Protein AF-A0A4Q0YJ96-F1 (afdb_monomer)

Secondary structure (DSSP, 8-state):
--EEEETTTEEEEGGGEEEEEE--PPP-TTT--HHHHHHHHH----SSSEEEEEEEETTTTEEEEEEEETTTTEEEEEE-GGGT--S----PPPPPP----PPP-

Mean predicted aligned error: 7.1 Å

Solvent-accessible surface area (backbone atoms only — not comparable to full-atom values): 6862 Å² total; per-residue (Å²): 134,62,73,37,61,36,81,89,77,43,75,39,60,43,86,54,43,45,85,64,49,72,71,70,84,79,72,57,87,90,79,54,54,73,65,61,49,46,44,66,76,74,55,77,88,84,70,86,44,76,41,50,26,34,37,32,34,68,87,78,74,46,70,34,36,35,34,30,32,65,82,82,68,44,74,77,48,54,39,58,52,62,80,78,51,82,69,83,89,76,87,78,84,75,78,80,77,79,76,76,76,74,84,82,126

Radius of gyration: 19.69 Å; Cα contacts (8 Å, |Δi|>4): 134; chains: 1; bounding box: 47×28×66 Å

InterPro domains:
  IPR006279 Sarcosine oxidase, delta subunit, heterotetrameric [PF04267] (4-80)
  IPR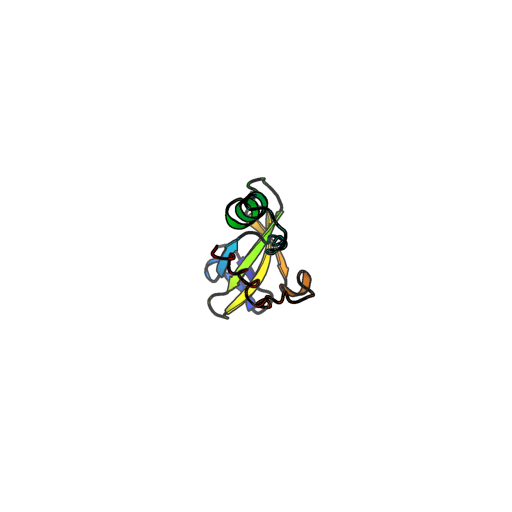038561 Sarcosine oxidase subunit delta superfamily [G3DSA:3.30.2270.10] (1-95)

pLDDT: mean 89.42, std 15.03, range [42.09, 98.75]

Sequence (105 aa):
MKVMPCPLNGPRNINEFVYGGEVKAMPDHRNCSDKEWAEYVFYSDNTIKVVQEWWYHAASGYWFIAERHTASDEIIKTYDPSELFKEKVSFNADEPADTKQGDKQ

Organism: NCBI:txid1278244

Nearest PDB structures (foldseek):
  2gah-assembly1_D  TM=8.893E-01  e=3.791E-07  Stenotrophomonas maltophilia
  3ad7-assembly1_D  TM=8.022E-01  e=4.843E-07  Corynebacterium sp. U-96
  6vch-assembly6_F  TM=6.361E-01  e=3.940E+00  Nitrosotalea devaniterrae
  6b12-assembly2_B  TM=7.304E-01  e=6.835E+00  Pseudomonas protegens Pf-5

Structure (mmCIF, N/CA/C/O backbone):
data_AF-A0A4Q0YJ96-F1
#
_entry.id   AF-A0A4Q0YJ96-F1
#
loop_
_atom_site.group_PDB
_atom_site.id
_atom_site.type_symbol
_atom_site.label_atom_id
_atom_site.label_alt_id
_atom_site.label_comp_id
_atom_site.label_asym_id
_atom_site.label_entity_id
_atom_site.label_seq_id
_atom_site.pdbx_PDB_ins_code
_atom_site.Cartn_x
_atom_site.Cartn_y
_atom_site.Cartn_z
_atom_site.occupancy
_atom_site.B_iso_or_equiv
_atom_site.auth_seq_id
_atom_site.auth_comp_id
_atom_site.auth_asym_id
_atom_site.auth_atom_id
_atom_site.pdbx_PDB_model_num
ATOM 1 N N . MET A 1 1 ? 1.614 -3.927 -21.613 1.00 75.19 1 MET A N 1
ATOM 2 C CA . MET A 1 1 ? 1.572 -4.677 -20.339 1.00 75.19 1 MET A CA 1
ATOM 3 C C . MET A 1 1 ? 2.249 -3.822 -19.281 1.00 75.19 1 MET A C 1
ATOM 5 O O . MET A 1 1 ? 3.309 -3.298 -19.598 1.00 75.19 1 MET A O 1
ATOM 9 N N . LYS A 1 2 ? 1.652 -3.603 -18.102 1.00 91.50 2 LYS A N 1
ATOM 10 C CA . LYS A 1 2 ? 2.282 -2.778 -17.053 1.00 91.50 2 LYS A CA 1
ATOM 11 C C . LYS A 1 2 ? 3.329 -3.586 -16.289 1.00 91.50 2 LYS A C 1
ATOM 13 O O . LYS A 1 2 ? 3.233 -4.812 -16.210 1.00 91.50 2 LYS A O 1
ATOM 18 N N . VAL A 1 3 ? 4.329 -2.885 -15.767 1.00 96.56 3 VAL A N 1
ATOM 19 C CA . VAL A 1 3 ? 5.434 -3.462 -15.000 1.00 96.56 3 VAL A CA 1
ATOM 20 C C . VAL A 1 3 ? 5.275 -3.054 -13.542 1.00 96.56 3 VAL A C 1
ATOM 22 O O . VAL A 1 3 ? 5.072 -1.879 -13.257 1.00 96.56 3 VAL A O 1
ATOM 25 N N . MET A 1 4 ? 5.382 -4.024 -12.640 1.00 97.62 4 MET A N 1
ATOM 26 C CA . MET A 1 4 ? 5.412 -3.817 -11.196 1.00 97.62 4 MET A CA 1
ATOM 27 C C . MET A 1 4 ? 6.844 -4.064 -10.700 1.00 97.62 4 MET A C 1
ATOM 29 O O . MET A 1 4 ? 7.334 -5.194 -10.812 1.00 97.62 4 MET A O 1
ATOM 33 N N . PRO A 1 5 ? 7.552 -3.043 -10.189 1.00 98.00 5 PRO A N 1
ATOM 34 C CA . PRO A 1 5 ? 8.841 -3.234 -9.534 1.00 98.00 5 PRO A CA 1
ATOM 35 C C . PRO A 1 5 ? 8.632 -3.970 -8.204 1.00 98.00 5 PRO A C 1
ATOM 37 O O . PRO A 1 5 ? 8.170 -3.399 -7.233 1.00 98.00 5 PRO A O 1
ATOM 40 N N . CYS A 1 6 ? 8.924 -5.265 -8.130 1.00 97.94 6 CYS A N 1
ATOM 41 C CA . CYS A 1 6 ? 8.836 -5.987 -6.864 1.00 97.94 6 CYS A CA 1
ATOM 42 C C . CYS A 1 6 ? 10.124 -5.763 -6.052 1.00 97.94 6 CYS A C 1
ATOM 44 O O . CYS A 1 6 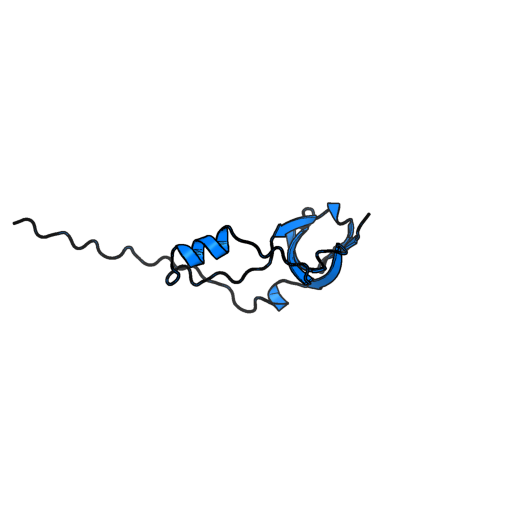? 11.200 -6.055 -6.581 1.00 97.94 6 CYS A O 1
ATOM 46 N N . PRO A 1 7 ? 10.056 -5.346 -4.771 1.00 98.00 7 PRO A N 1
ATOM 47 C CA . PRO A 1 7 ? 11.250 -5.174 -3.936 1.00 98.00 7 PRO A CA 1
ATOM 48 C C . PRO A 1 7 ? 12.108 -6.442 -3.819 1.00 98.00 7 PRO A C 1
ATOM 50 O O . PRO A 1 7 ? 13.330 -6.360 -3.753 1.00 98.00 7 PRO A O 1
ATOM 53 N N . LEU A 1 8 ? 11.472 -7.618 -3.848 1.00 97.94 8 LEU A N 1
ATOM 54 C CA . LEU A 1 8 ? 12.156 -8.909 -3.768 1.00 97.94 8 LEU A CA 1
ATOM 55 C C . LEU A 1 8 ? 12.613 -9.440 -5.138 1.00 97.94 8 LEU A C 1
ATOM 57 O O . LEU A 1 8 ? 13.684 -10.027 -5.247 1.00 97.94 8 LEU A O 1
ATOM 61 N N . ASN A 1 9 ? 11.796 -9.270 -6.183 1.00 97.69 9 ASN A N 1
ATOM 62 C CA . ASN A 1 9 ? 11.956 -9.990 -7.458 1.00 97.69 9 ASN A CA 1
ATOM 63 C C . ASN A 1 9 ? 12.337 -9.098 -8.652 1.00 97.69 9 ASN A C 1
ATOM 65 O O . ASN A 1 9 ? 12.455 -9.605 -9.774 1.00 97.69 9 ASN A O 1
ATOM 69 N N . GLY A 1 10 ? 12.496 -7.791 -8.429 1.00 97.38 10 GLY A N 1
ATOM 70 C CA . GLY A 1 10 ? 12.725 -6.796 -9.471 1.00 97.38 10 GLY A CA 1
ATOM 71 C C . GLY A 1 10 ? 11.489 -6.533 -10.345 1.00 97.38 10 GLY A C 1
ATOM 72 O O . GLY A 1 10 ? 10.372 -6.911 -9.983 1.00 97.38 10 GLY A O 1
ATOM 73 N N . PRO A 1 11 ? 11.662 -5.868 -11.500 1.00 97.56 11 PRO A N 1
ATOM 74 C CA . PRO A 1 11 ? 10.576 -5.568 -12.431 1.00 97.56 11 PRO A CA 1
ATOM 75 C C . PRO A 1 11 ? 9.927 -6.836 -13.001 1.00 97.56 11 PRO A C 1
ATOM 77 O O . PRO A 1 11 ? 10.602 -7.674 -13.601 1.00 97.56 11 PRO A O 1
ATOM 80 N N . ARG A 1 12 ? 8.608 -6.964 -12.841 1.00 98.12 12 ARG A N 1
ATOM 81 C CA . ARG A 1 12 ? 7.812 -8.114 -13.302 1.00 98.12 12 ARG A CA 1
ATOM 82 C C . ARG A 1 12 ? 6.520 -7.670 -13.970 1.00 98.12 12 ARG A C 1
ATOM 84 O O . ARG A 1 12 ? 6.122 -6.509 -13.866 1.00 98.12 12 ARG A O 1
ATOM 91 N N . ASN A 1 13 ? 5.863 -8.587 -14.674 1.00 97.25 13 ASN A N 1
ATOM 92 C CA . ASN A 1 13 ? 4.567 -8.303 -15.275 1.00 97.25 13 ASN A CA 1
ATOM 93 C C . ASN A 1 13 ? 3.525 -8.113 -14.164 1.00 97.25 13 ASN A C 1
ATOM 95 O O . ASN A 1 13 ? 3.405 -8.973 -13.297 1.00 97.25 13 ASN A O 1
ATOM 99 N N . ILE A 1 14 ? 2.754 -7.020 -14.190 1.00 97.12 14 ILE A N 1
ATOM 100 C CA . ILE A 1 14 ? 1.782 -6.721 -13.123 1.00 97.12 14 ILE A CA 1
ATOM 101 C C . ILE A 1 14 ? 0.731 -7.831 -12.927 1.00 97.12 14 ILE A C 1
ATOM 103 O O . ILE A 1 14 ? 0.194 -7.980 -11.837 1.00 97.12 14 ILE A O 1
ATOM 107 N N . ASN A 1 15 ? 0.476 -8.655 -13.948 1.00 97.00 15 ASN A N 1
ATOM 108 C CA . ASN A 1 15 ? -0.458 -9.780 -13.854 1.00 97.00 15 ASN A CA 1
ATOM 109 C C . ASN A 1 15 ? 0.040 -10.933 -12.963 1.00 97.00 15 ASN A C 1
ATOM 111 O O . ASN A 1 15 ? -0.740 -11.828 -12.651 1.00 97.00 15 ASN A O 1
ATOM 115 N N . GLU A 1 16 ? 1.314 -10.937 -12.561 1.00 97.88 16 GLU A N 1
ATOM 116 C CA . GLU A 1 16 ? 1.849 -11.880 -11.567 1.00 97.88 16 GLU 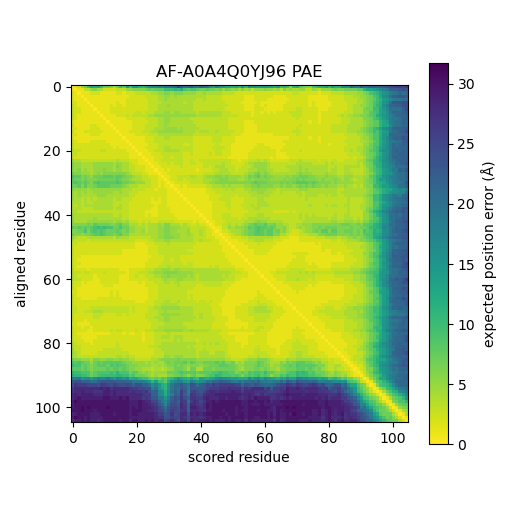A CA 1
ATOM 117 C C . GLU A 1 16 ? 1.406 -11.526 -10.130 1.00 97.88 16 GLU A C 1
ATOM 119 O O . GLU A 1 16 ? 1.671 -12.282 -9.189 1.00 97.88 16 GLU A O 1
ATOM 124 N N . PHE A 1 17 ? 0.744 -10.376 -9.947 1.00 98.31 17 PHE A N 1
ATOM 125 C CA . PHE A 1 17 ? 0.427 -9.805 -8.645 1.00 98.31 17 PHE A CA 1
ATOM 126 C C . PHE A 1 17 ? -1.078 -9.692 -8.402 1.00 98.31 17 PHE A C 1
ATOM 128 O O . PHE A 1 17 ? -1.869 -9.449 -9.313 1.00 98.31 17 PHE A O 1
ATOM 135 N N . VAL A 1 18 ? -1.461 -9.827 -7.135 1.00 98.56 18 VAL A N 1
ATOM 136 C CA . VAL A 1 18 ? -2.830 -9.652 -6.647 1.00 98.56 18 VAL A CA 1
ATOM 137 C C . VAL A 1 18 ? -2.914 -8.345 -5.867 1.00 98.56 18 VAL A C 1
ATOM 139 O O . VAL A 1 18 ? -2.077 -8.077 -5.002 1.00 98.56 18 VAL A O 1
ATOM 142 N N . TYR A 1 19 ? -3.931 -7.542 -6.174 1.00 97.38 19 TYR A N 1
ATOM 143 C CA . TYR A 1 19 ? -4.245 -6.319 -5.443 1.00 97.38 19 TYR A CA 1
ATOM 144 C C . TYR A 1 19 ? -4.841 -6.648 -4.067 1.00 97.38 19 TYR A C 1
ATOM 146 O O . TYR A 1 19 ? -5.789 -7.427 -3.971 1.00 97.38 19 TYR A O 1
ATOM 154 N N . GLY A 1 20 ? -4.286 -6.051 -3.013 1.00 96.62 20 GLY A N 1
ATOM 155 C CA . GLY A 1 20 ? -4.664 -6.282 -1.617 1.00 96.62 20 GLY A CA 1
ATOM 156 C C . GLY A 1 20 ? -5.459 -5.153 -0.962 1.00 96.62 20 GLY A C 1
ATOM 157 O O . GLY A 1 20 ? -5.783 -5.264 0.216 1.00 96.62 20 GLY A O 1
ATOM 158 N N . GLY A 1 21 ? -5.776 -4.082 -1.693 1.00 95.06 21 GLY A N 1
ATOM 159 C CA . GLY A 1 21 ? -6.478 -2.917 -1.148 1.00 95.06 21 GLY A CA 1
ATOM 160 C C . GLY A 1 21 ? -5.554 -1.775 -0.720 1.00 95.06 21 GLY A C 1
ATOM 161 O O . GLY A 1 21 ? -4.329 -1.888 -0.736 1.00 95.06 21 GLY A O 1
ATOM 162 N N . GLU A 1 22 ? -6.166 -0.653 -0.346 1.00 95.69 22 GLU A N 1
ATOM 163 C CA . GLU A 1 22 ? -5.479 0.510 0.227 1.00 95.69 22 GLU A CA 1
ATOM 164 C C . GLU A 1 22 ? -4.867 0.162 1.593 1.00 95.69 22 GLU A C 1
ATOM 166 O O . GLU A 1 22 ? -5.461 -0.550 2.408 1.00 95.69 22 GLU A O 1
ATOM 171 N N . VAL A 1 23 ? -3.676 0.691 1.858 1.00 95.81 23 VAL A N 1
ATOM 172 C CA . VAL A 1 23 ? -3.054 0.641 3.179 1.00 95.81 23 VAL A CA 1
ATOM 173 C C . VAL A 1 23 ? -3.821 1.581 4.102 1.00 95.81 23 VAL A C 1
ATOM 175 O O . VAL A 1 23 ? -3.757 2.799 3.955 1.00 95.81 23 VAL A O 1
ATOM 178 N N . LYS A 1 24 ? -4.535 1.013 5.075 1.00 93.06 24 LYS A N 1
ATOM 179 C CA . LYS A 1 24 ? -5.305 1.767 6.070 1.00 93.06 24 LYS A CA 1
ATOM 180 C C . LYS A 1 24 ? -4.763 1.521 7.466 1.00 93.06 24 LYS A C 1
ATOM 182 O O . LYS A 1 24 ? -4.414 0.394 7.818 1.00 93.06 24 LYS A O 1
ATOM 187 N N . ALA A 1 25 ? -4.731 2.576 8.273 1.00 90.31 25 ALA A N 1
ATOM 188 C CA . ALA A 1 25 ? -4.488 2.439 9.698 1.00 90.31 25 ALA A CA 1
ATOM 189 C C . ALA A 1 25 ? -5.714 1.786 10.343 1.00 90.31 25 ALA A C 1
ATOM 191 O O . ALA A 1 25 ? -6.823 2.314 10.257 1.00 90.31 25 ALA A O 1
ATOM 192 N N . MET A 1 26 ? -5.511 0.629 10.966 1.00 90.31 26 MET A N 1
ATOM 193 C CA . MET A 1 26 ? -6.555 -0.021 11.745 1.00 90.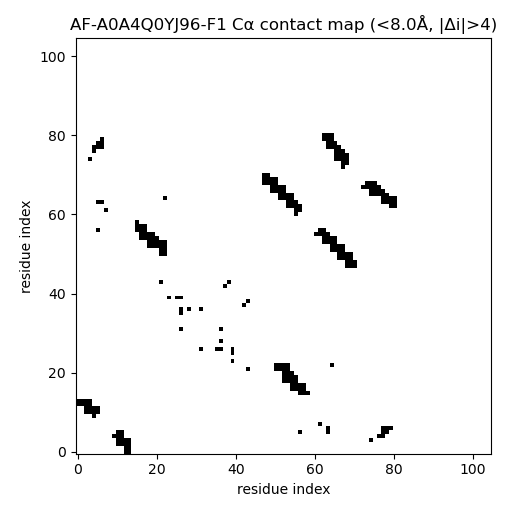31 26 MET A CA 1
ATOM 194 C C . MET A 1 26 ? -6.822 0.807 13.010 1.00 90.31 26 MET A C 1
ATOM 196 O O . MET A 1 26 ? -5.859 1.135 13.712 1.00 90.31 26 MET A O 1
ATOM 200 N N . PRO A 1 27 ? -8.084 1.148 13.323 1.00 92.25 27 PRO A N 1
ATOM 201 C CA . PRO A 1 27 ? -8.408 1.773 14.599 1.00 92.25 27 PRO A CA 1
ATOM 202 C C . PRO A 1 27 ? -8.115 0.803 15.754 1.00 92.25 27 PRO A C 1
ATOM 204 O O . PRO A 1 27 ? -7.963 -0.406 15.549 1.00 92.25 27 PRO A O 1
ATOM 207 N N . ASP A 1 28 ? -8.047 1.312 16.985 1.00 89.88 28 ASP A N 1
ATOM 208 C CA . ASP A 1 28 ? -7.954 0.434 18.151 1.00 89.88 28 ASP A CA 1
ATOM 209 C C . ASP A 1 28 ? -9.232 -0.404 18.266 1.00 89.88 28 ASP A C 1
ATOM 211 O O . ASP A 1 28 ? -10.268 0.079 18.712 1.00 89.88 28 ASP A O 1
ATOM 215 N N . HIS A 1 29 ? -9.128 -1.676 17.885 1.00 83.94 29 HIS A N 1
ATOM 216 C CA . HIS A 1 29 ? -10.216 -2.652 17.912 1.00 83.94 29 HIS A CA 1
ATOM 217 C C . HIS A 1 29 ? -10.928 -2.783 19.268 1.00 83.94 29 HIS A C 1
ATOM 219 O O . HIS A 1 29 ? -12.044 -3.296 19.311 1.00 83.94 29 HIS A O 1
ATOM 225 N N . ARG A 1 30 ? -10.301 -2.359 20.375 1.00 86.94 30 ARG A N 1
ATOM 226 C CA . ARG A 1 30 ? -10.895 -2.412 21.722 1.00 86.94 30 ARG A CA 1
ATOM 227 C C . ARG A 1 30 ? -11.579 -1.111 22.130 1.00 86.94 30 ARG A C 1
ATOM 229 O O . ARG A 1 30 ? -12.354 -1.119 23.082 1.00 86.94 30 ARG A O 1
ATOM 236 N N . ASN A 1 31 ? -11.270 -0.007 21.455 1.00 91.69 31 ASN A N 1
ATOM 237 C CA . ASN A 1 31 ? -11.664 1.337 21.873 1.00 91.69 31 ASN A CA 1
ATOM 238 C C . ASN A 1 31 ? -12.220 2.194 20.721 1.00 91.69 31 ASN A C 1
ATOM 240 O O . ASN A 1 31 ? -12.245 3.419 20.815 1.00 91.69 31 ASN A O 1
ATOM 244 N N . CYS A 1 32 ? -12.659 1.570 19.629 1.00 95.00 32 CYS A N 1
ATOM 245 C CA . CYS A 1 32 ? -13.363 2.245 18.548 1.00 95.00 32 CYS A CA 1
ATOM 246 C C . CYS A 1 32 ? -14.872 2.003 18.635 1.00 95.00 32 CYS A C 1
ATOM 248 O O . CYS A 1 32 ? -15.335 0.948 19.068 1.00 95.00 32 CYS A O 1
ATOM 250 N N . SER A 1 33 ? -15.649 2.975 18.175 1.00 96.25 33 SER A N 1
ATOM 251 C CA . SER A 1 33 ? -17.082 2.806 17.954 1.00 96.25 33 SER A CA 1
ATOM 252 C C . SER A 1 33 ? -17.367 1.863 16.781 1.00 96.25 33 SER A C 1
ATOM 254 O O . SER A 1 33 ? -16.566 1.745 15.851 1.00 96.25 33 SER A O 1
ATOM 256 N N . ASP A 1 34 ? -18.563 1.267 16.757 1.00 95.75 34 ASP A N 1
ATOM 257 C CA . ASP A 1 34 ? -19.035 0.463 15.617 1.00 95.75 34 ASP A CA 1
ATOM 258 C C . ASP A 1 34 ? -18.970 1.235 14.294 1.00 95.75 34 ASP A C 1
ATOM 260 O O . ASP A 1 34 ? -18.707 0.661 13.239 1.00 95.75 34 ASP A O 1
ATOM 264 N N . LYS A 1 35 ? -19.193 2.555 14.348 1.00 96.00 35 LYS A N 1
ATOM 265 C CA . LYS A 1 35 ? -19.103 3.431 13.181 1.00 96.00 35 LYS A CA 1
ATOM 266 C C . LYS A 1 35 ? -17.669 3.518 12.659 1.00 96.00 35 LYS A C 1
ATOM 268 O O . LYS A 1 35 ? -17.459 3.307 11.471 1.00 96.00 35 LYS A O 1
ATOM 273 N N . GLU A 1 36 ? -16.700 3.808 13.526 1.00 95.62 36 GLU A N 1
ATOM 274 C CA . GLU A 1 36 ? -15.281 3.871 13.142 1.00 95.62 36 GLU A CA 1
ATOM 275 C C . GLU A 1 36 ? -14.788 2.516 12.623 1.00 95.62 36 GLU A C 1
ATOM 277 O O . GLU A 1 36 ? -14.053 2.451 11.636 1.00 95.62 36 GLU A O 1
ATOM 282 N N . TRP A 1 37 ? -15.246 1.420 13.235 1.00 95.50 37 TRP A N 1
ATOM 283 C CA . TRP A 1 37 ? -14.943 0.076 12.757 1.00 95.50 37 TRP A CA 1
ATOM 284 C C . TRP A 1 37 ? -15.537 -0.193 11.367 1.00 95.50 37 TRP A C 1
ATOM 286 O O . TRP A 1 37 ? -14.841 -0.681 10.476 1.00 95.50 37 TRP A O 1
ATOM 296 N N . ALA A 1 38 ? -16.804 0.164 11.145 1.00 95.19 38 ALA A N 1
ATOM 297 C CA . ALA A 1 38 ? -17.458 0.016 9.848 1.00 95.19 38 ALA A CA 1
ATOM 298 C C . ALA A 1 38 ? -16.791 0.870 8.759 1.00 95.19 38 ALA A C 1
ATOM 300 O O . ALA A 1 38 ? -16.619 0.394 7.636 1.00 95.19 38 ALA A O 1
ATOM 301 N N . GLU A 1 39 ? -16.380 2.099 9.083 1.00 94.50 39 GLU A N 1
ATOM 302 C CA . GLU A 1 39 ? -15.609 2.964 8.184 1.00 94.50 39 GLU A CA 1
ATOM 303 C C . GLU A 1 39 ? -14.285 2.302 7.782 1.00 94.50 39 GLU A C 1
ATOM 305 O O . GLU A 1 39 ? -13.980 2.217 6.594 1.00 94.50 39 GLU A O 1
ATOM 310 N N . TYR A 1 40 ? -13.542 1.736 8.735 1.00 94.00 40 TYR A N 1
ATOM 311 C CA . TYR A 1 40 ? -12.300 1.019 8.440 1.00 94.00 40 TYR A CA 1
ATOM 312 C C . TYR A 1 40 ? -12.511 -0.213 7.538 1.00 94.00 40 TYR A C 1
ATOM 314 O O . TYR A 1 40 ? -11.776 -0.400 6.564 1.00 94.00 40 TYR A O 1
ATOM 322 N N . VAL A 1 41 ? -13.512 -1.048 7.843 1.00 93.69 41 VAL A N 1
ATOM 323 C CA . VAL A 1 41 ? -13.733 -2.328 7.146 1.00 93.69 41 VAL A CA 1
ATOM 324 C C . VAL A 1 41 ? -14.347 -2.138 5.757 1.00 93.69 41 VAL A C 1
ATOM 326 O O . VAL A 1 41 ? -13.949 -2.826 4.817 1.00 93.69 41 VAL A O 1
ATOM 329 N N . PHE A 1 42 ? -15.318 -1.232 5.610 1.00 93.62 42 PHE A N 1
ATOM 330 C CA . PHE A 1 42 ? -16.164 -1.173 4.411 1.00 93.62 42 PHE A CA 1
ATOM 331 C C . PHE A 1 42 ? -15.950 0.062 3.536 1.00 93.62 42 PHE A C 1
ATOM 333 O O . PHE A 1 42 ? -16.264 0.008 2.346 1.00 93.62 42 PHE A O 1
ATOM 340 N N . TYR A 1 43 ? -15.439 1.168 4.079 1.00 92.19 43 TYR A N 1
ATOM 341 C CA . TYR A 1 43 ? -15.312 2.417 3.328 1.00 92.19 43 TYR A CA 1
ATOM 342 C C . TYR A 1 43 ? -13.895 2.597 2.804 1.00 92.19 43 TYR A C 1
ATOM 344 O O . TYR A 1 43 ? -12.928 2.348 3.513 1.00 92.19 43 TYR A O 1
ATOM 352 N N . SER A 1 44 ? -13.767 3.076 1.569 1.00 88.38 44 SER A N 1
ATOM 353 C CA . SER A 1 44 ? -12.491 3.434 0.940 1.00 88.38 44 SER A CA 1
ATOM 354 C C . SER A 1 44 ? -12.575 4.846 0.373 1.00 88.38 44 SER A C 1
ATOM 356 O O . SER A 1 44 ? -13.645 5.271 -0.068 1.00 88.38 44 SER A O 1
ATOM 358 N N . ASP A 1 45 ? -11.452 5.564 0.364 1.00 87.00 45 ASP A N 1
ATOM 359 C CA . ASP A 1 45 ? -11.378 6.868 -0.291 1.00 87.00 45 ASP A CA 1
ATOM 360 C C . ASP A 1 45 ? -11.304 6.677 -1.813 1.00 87.00 45 ASP A C 1
ATOM 362 O O . ASP A 1 45 ? -10.440 5.963 -2.320 1.00 87.00 45 ASP A O 1
ATOM 366 N N . ASN A 1 46 ? -12.220 7.313 -2.545 1.00 87.56 46 ASN A N 1
ATOM 367 C CA . ASN A 1 46 ? -12.300 7.236 -4.006 1.00 87.56 46 ASN A CA 1
ATOM 368 C C . ASN A 1 46 ? -11.824 8.529 -4.698 1.00 87.56 46 ASN A C 1
ATOM 370 O O . ASN A 1 46 ? -12.169 8.804 -5.848 1.00 87.56 46 ASN A O 1
ATOM 374 N N . THR A 1 47 ? -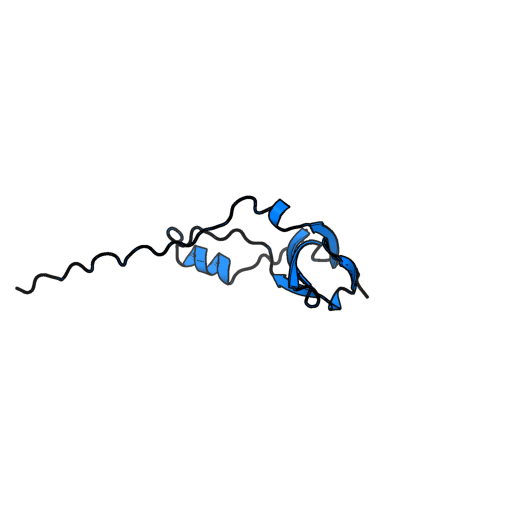11.072 9.368 -3.987 1.00 94.00 47 THR A N 1
ATOM 375 C CA . THR A 1 47 ? -10.491 10.592 -4.544 1.00 94.00 47 THR A CA 1
ATOM 376 C C . THR A 1 47 ? -9.307 10.263 -5.452 1.00 94.00 47 THR A C 1
ATOM 378 O O . THR A 1 47 ? -8.511 9.371 -5.160 1.00 94.00 47 THR A O 1
ATOM 381 N N . ILE A 1 48 ? -9.141 11.020 -6.542 1.00 96.25 48 ILE A N 1
ATOM 382 C CA . ILE A 1 48 ? -7.938 10.928 -7.376 1.00 96.25 48 ILE A CA 1
ATOM 383 C C . ILE A 1 48 ? -6.746 11.455 -6.578 1.00 96.25 48 ILE A C 1
ATOM 385 O O . ILE A 1 48 ? -6.605 12.657 -6.357 1.00 96.25 48 ILE A O 1
ATOM 389 N N . LYS A 1 49 ? -5.887 10.534 -6.156 1.00 96.75 49 LYS A N 1
ATOM 390 C CA . LYS A 1 49 ? -4.646 10.807 -5.429 1.00 96.75 49 LYS A CA 1
ATOM 391 C C . LYS A 1 49 ? -3.620 9.70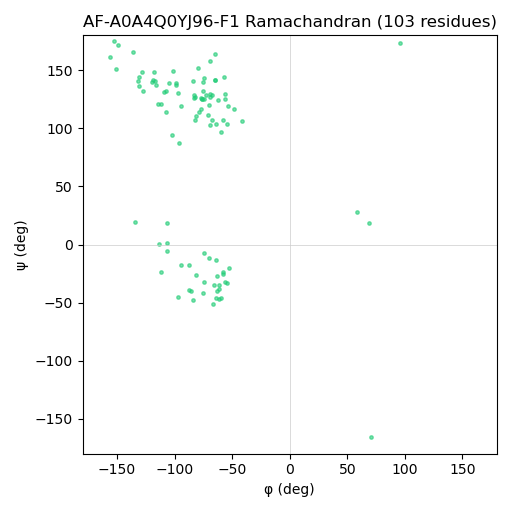1 -5.674 1.00 96.75 49 LYS A C 1
ATOM 393 O O . LYS A 1 49 ? -3.915 8.686 -6.318 1.00 96.75 49 LYS A O 1
ATOM 398 N N . VAL A 1 50 ? -2.421 9.903 -5.137 1.00 97.94 50 VAL A N 1
ATOM 399 C CA . VAL A 1 50 ? -1.470 8.813 -4.906 1.00 97.94 50 VAL A CA 1
ATOM 400 C C . VAL A 1 50 ? -1.952 8.010 -3.704 1.00 97.94 50 VAL A C 1
ATOM 402 O O . VAL A 1 50 ? -2.203 8.578 -2.642 1.00 97.94 5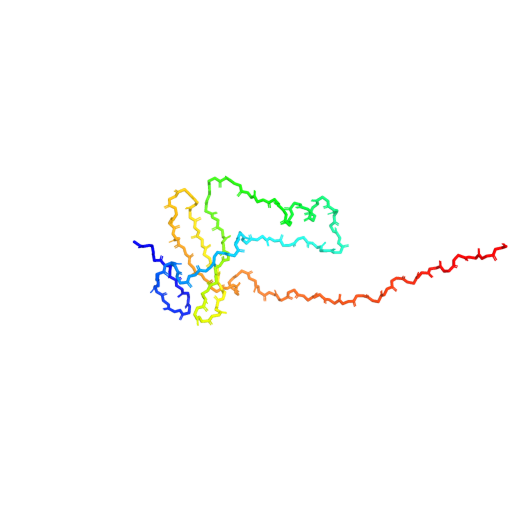0 VAL A O 1
ATOM 405 N N . VAL A 1 51 ? -2.110 6.704 -3.889 1.00 97.31 51 VAL A N 1
ATOM 406 C CA . VAL A 1 51 ? -2.598 5.774 -2.868 1.00 97.31 51 VAL A CA 1
ATOM 407 C C . VAL A 1 51 ? -1.497 4.775 -2.544 1.00 97.31 51 VAL A C 1
ATOM 409 O O . VAL A 1 51 ? -0.828 4.278 -3.450 1.00 97.31 51 VAL A O 1
ATOM 412 N N . GLN A 1 52 ? -1.317 4.492 -1.254 1.00 98.12 52 GLN A N 1
ATOM 413 C CA . GLN A 1 52 ? -0.510 3.370 -0.783 1.00 98.12 52 GLN A CA 1
ATOM 414 C C . GLN A 1 52 ? -1.361 2.104 -0.829 1.00 98.12 52 GLN A C 1
ATOM 416 O O . GLN A 1 52 ? -2.463 2.069 -0.283 1.00 98.12 52 GLN A O 1
ATOM 421 N N . GLU A 1 53 ? -0.859 1.062 -1.473 1.00 97.88 53 GLU A N 1
ATOM 422 C CA . GLU A 1 53 ? -1.614 -0.151 -1.770 1.00 97.88 53 GLU A CA 1
ATOM 423 C C . GLU A 1 53 ? -0.827 -1.398 -1.396 1.00 97.88 53 GLU A C 1
ATOM 425 O O . GLU A 1 53 ? 0.374 -1.486 -1.657 1.00 97.88 53 GLU A O 1
ATOM 430 N N . TRP A 1 54 ? -1.521 -2.390 -0.847 1.00 98.38 54 TRP A N 1
ATOM 431 C CA . TRP A 1 54 ? -0.982 -3.729 -0.670 1.00 98.38 54 TRP A CA 1
ATOM 432 C C . TRP A 1 54 ? -0.956 -4.476 -2.000 1.00 98.38 54 TRP A C 1
ATOM 434 O O . TRP A 1 54 ? -1.962 -4.545 -2.709 1.00 98.38 54 TRP A O 1
ATOM 444 N N . TRP A 1 55 ? 0.178 -5.101 -2.302 1.00 98.62 55 TRP A N 1
ATOM 445 C CA . TRP A 1 55 ? 0.342 -5.974 -3.458 1.00 98.62 55 TRP A CA 1
ATOM 446 C C . TRP A 1 55 ? 0.995 -7.292 -3.045 1.00 98.62 55 TRP A C 1
ATOM 448 O O . TRP A 1 55 ? 1.962 -7.320 -2.281 1.00 98.62 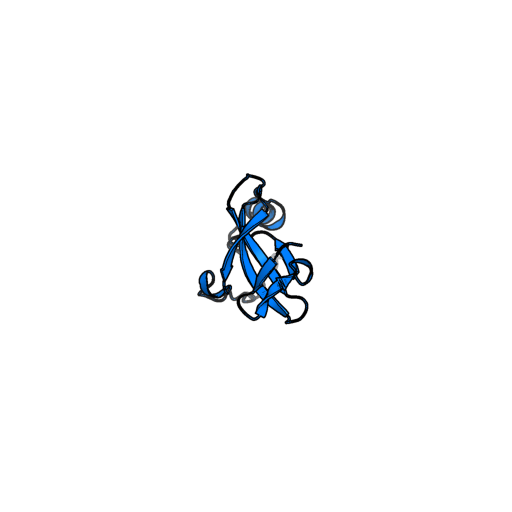55 TRP A O 1
ATOM 458 N N . TYR A 1 56 ? 0.456 -8.392 -3.566 1.00 98.69 56 TYR A N 1
ATOM 459 C CA . TYR A 1 56 ? 0.923 -9.747 -3.292 1.00 98.69 56 TYR A CA 1
ATOM 460 C C . TYR A 1 56 ? 1.486 -10.383 -4.553 1.00 98.69 56 TYR A C 1
ATOM 462 O O . TYR A 1 56 ? 0.777 -10.539 -5.545 1.00 98.69 56 TYR A O 1
ATOM 470 N N . HIS A 1 57 ? 2.752 -10.786 -4.518 1.00 98.50 57 HIS A N 1
ATOM 471 C CA . HIS A 1 57 ? 3.346 -11.557 -5.600 1.00 98.50 57 HIS A CA 1
ATOM 472 C C . HIS A 1 57 ? 2.990 -13.038 -5.449 1.00 98.50 57 HIS A C 1
ATOM 474 O O . HIS A 1 57 ? 3.547 -13.728 -4.589 1.00 98.50 57 HIS A O 1
ATOM 480 N N . ALA A 1 58 ? 2.092 -13.536 -6.304 1.00 98.12 58 ALA A N 1
ATOM 481 C CA . ALA A 1 58 ? 1.537 -14.882 -6.171 1.00 98.12 58 ALA A CA 1
ATOM 482 C C . ALA A 1 58 ? 2.604 -15.984 -6.263 1.00 98.12 58 ALA A C 1
ATOM 484 O O . ALA A 1 58 ? 2.523 -16.982 -5.553 1.00 98.12 58 ALA A O 1
ATOM 485 N N . ALA A 1 59 ? 3.632 -15.790 -7.094 1.00 96.94 59 ALA A N 1
ATOM 486 C CA . ALA A 1 59 ? 4.666 -16.797 -7.309 1.00 96.94 59 ALA A CA 1
ATOM 487 C C . ALA A 1 59 ? 5.663 -16.924 -6.144 1.00 96.94 59 ALA A C 1
ATOM 489 O O . ALA A 1 59 ? 6.161 -18.019 -5.896 1.00 96.94 59 ALA A O 1
ATOM 490 N N . SER A 1 60 ? 5.971 -15.832 -5.428 1.00 97.88 60 SER A N 1
ATOM 491 C CA . SER A 1 60 ? 6.940 -15.859 -4.314 1.00 97.88 60 SER A CA 1
ATOM 492 C C . SER A 1 60 ? 6.305 -15.758 -2.929 1.00 97.88 60 SER A C 1
ATOM 494 O O . SER A 1 60 ? 7.022 -15.816 -1.935 1.00 97.88 60 SER A O 1
ATOM 496 N N . GLY A 1 61 ? 4.993 -15.541 -2.839 1.00 97.94 61 GLY A N 1
ATOM 497 C CA . GLY A 1 61 ? 4.304 -15.364 -1.565 1.00 97.94 61 GLY A CA 1
ATOM 498 C C . GLY A 1 61 ? 4.646 -14.064 -0.827 1.00 97.94 61 GLY A C 1
ATOM 499 O O . GLY A 1 61 ? 4.428 -13.979 0.378 1.00 97.94 61 GLY A O 1
ATOM 500 N N . TYR A 1 62 ? 5.203 -13.066 -1.518 1.00 98.38 62 TYR A N 1
ATOM 501 C CA . TYR A 1 62 ? 5.717 -11.844 -0.893 1.00 98.38 62 TYR A CA 1
ATOM 502 C C . TYR A 1 62 ? 4.700 -10.703 -0.963 1.00 98.38 62 TYR A C 1
ATOM 504 O O . TYR A 1 62 ? 4.180 -10.399 -2.038 1.00 98.38 62 TYR A O 1
ATOM 512 N N . TRP A 1 63 ? 4.453 -10.069 0.183 1.00 98.50 63 TRP A N 1
ATOM 513 C CA . TRP A 1 63 ? 3.632 -8.868 0.312 1.00 98.50 63 TRP A CA 1
ATOM 514 C C . TRP A 1 63 ? 4.512 -7.625 0.374 1.00 98.50 63 TRP A C 1
ATOM 516 O O . TRP A 1 63 ? 5.517 -7.609 1.082 1.00 98.50 63 TRP A O 1
ATOM 526 N N . PHE A 1 64 ? 4.111 -6.576 -0.334 1.00 98.62 64 PHE A N 1
ATOM 527 C CA . PHE A 1 64 ? 4.792 -5.285 -0.334 1.00 98.62 64 PHE A CA 1
ATOM 528 C C . PHE A 1 64 ? 3.803 -4.143 -0.556 1.00 98.62 64 PHE A C 1
ATOM 530 O O . PHE A 1 64 ? 2.627 -4.375 -0.851 1.00 98.62 64 PHE A O 1
ATOM 537 N N . ILE A 1 65 ? 4.293 -2.913 -0.401 1.00 98.75 65 ILE A N 1
ATOM 538 C CA . ILE A 1 65 ? 3.511 -1.700 -0.630 1.00 98.75 65 ILE A CA 1
ATOM 539 C C . ILE A 1 65 ? 3.921 -1.058 -1.949 1.00 98.75 65 ILE A C 1
ATOM 541 O O . ILE A 1 65 ? 5.113 -0.969 -2.254 1.00 98.75 65 ILE A O 1
ATOM 545 N N . ALA A 1 66 ? 2.938 -0.578 -2.705 1.00 98.50 66 ALA A N 1
ATOM 546 C CA . ALA A 1 66 ? 3.141 0.284 -3.860 1.00 98.50 66 ALA A CA 1
ATOM 547 C C . ALA A 1 66 ? 2.430 1.627 -3.659 1.00 98.50 66 ALA A C 1
ATOM 549 O O . ALA A 1 66 ? 1.306 1.676 -3.170 1.00 98.50 66 ALA A O 1
ATOM 550 N N . GLU A 1 67 ? 3.072 2.712 -4.074 1.00 98.44 67 GLU A N 1
ATOM 551 C CA . GLU A 1 67 ? 2.441 4.015 -4.256 1.00 98.44 67 GLU A CA 1
ATOM 552 C C . GLU A 1 67 ? 2.020 4.153 -5.711 1.00 98.44 67 GLU A C 1
ATOM 554 O O . GLU A 1 67 ? 2.860 4.109 -6.615 1.00 98.44 67 GLU A O 1
ATOM 559 N N . ARG A 1 68 ? 0.716 4.313 -5.938 1.00 97.56 68 ARG A N 1
ATOM 560 C CA . ARG A 1 68 ? 0.134 4.372 -7.277 1.00 97.56 68 ARG A CA 1
ATOM 561 C C . ARG A 1 68 ? -0.723 5.611 -7.447 1.00 97.56 68 ARG A C 1
ATOM 563 O O . ARG A 1 68 ? -1.584 5.899 -6.618 1.00 97.56 68 ARG A O 1
ATOM 570 N N . HIS A 1 69 ? -0.531 6.333 -8.545 1.00 97.62 69 HIS A N 1
ATOM 571 C CA . HIS A 1 69 ? -1.428 7.425 -8.905 1.00 97.62 69 HIS A CA 1
ATOM 572 C C . HIS A 1 69 ? -2.708 6.864 -9.541 1.00 97.62 69 HIS A C 1
ATOM 574 O O . HIS A 1 69 ? -2.686 6.322 -10.645 1.00 97.62 69 HIS A O 1
ATOM 580 N N . THR A 1 70 ? -3.847 7.024 -8.870 1.00 95.12 70 THR A N 1
ATOM 581 C CA . THR A 1 70 ? -5.108 6.332 -9.213 1.00 95.12 70 THR A CA 1
ATOM 582 C C . THR A 1 70 ? -5.694 6.662 -10.588 1.00 95.12 70 THR A C 1
ATOM 584 O O . THR A 1 70 ? -6.359 5.804 -11.163 1.00 95.12 70 THR A O 1
ATOM 587 N N . ALA A 1 71 ? -5.431 7.850 -11.149 1.00 96.06 71 ALA A N 1
ATOM 588 C CA . ALA A 1 71 ? -5.927 8.210 -12.487 1.00 96.06 71 ALA A CA 1
ATOM 589 C C . ALA A 1 71 ? -5.025 7.755 -13.650 1.00 96.06 71 ALA A C 1
ATOM 591 O O . ALA A 1 71 ? -5.533 7.327 -14.683 1.00 96.06 71 ALA A O 1
ATOM 592 N N . SER A 1 72 ? -3.698 7.855 -13.514 1.00 96.19 72 SER A N 1
ATOM 593 C CA . SER A 1 72 ? -2.733 7.452 -14.551 1.00 96.19 72 SER A CA 1
ATOM 594 C C . SER A 1 72 ? -2.351 5.976 -14.449 1.00 96.19 72 SER A C 1
ATOM 596 O O . SER A 1 72 ? -1.836 5.404 -15.409 1.00 96.19 72 SER A O 1
ATOM 598 N N . ASP A 1 73 ? -2.622 5.359 -13.296 1.00 94.56 73 ASP A N 1
ATOM 599 C CA . ASP A 1 73 ? -2.193 4.013 -12.925 1.00 94.56 73 ASP A CA 1
ATOM 600 C C . ASP A 1 73 ? -0.663 3.840 -12.950 1.00 94.56 73 ASP A C 1
ATOM 602 O O . ASP A 1 73 ? -0.140 2.754 -13.200 1.00 94.56 73 ASP A O 1
ATOM 606 N N . GLU A 1 74 ? 0.059 4.937 -12.724 1.00 96.69 74 GLU A N 1
ATOM 607 C CA . GLU A 1 74 ? 1.513 4.957 -12.612 1.00 96.69 74 GLU A CA 1
ATOM 608 C C . GLU A 1 74 ? 1.941 4.425 -11.243 1.00 96.69 74 GLU A C 1
ATOM 610 O O . GLU A 1 74 ? 1.495 4.937 -10.213 1.00 96.69 74 GLU A O 1
ATOM 615 N N . ILE A 1 75 ? 2.822 3.420 -11.238 1.00 97.56 75 ILE A N 1
ATOM 616 C CA . ILE A 1 75 ? 3.515 2.960 -10.031 1.00 97.56 75 ILE A CA 1
ATOM 617 C C . ILE A 1 75 ? 4.702 3.890 -9.784 1.00 97.56 75 ILE A C 1
ATOM 619 O O . ILE A 1 75 ? 5.671 3.878 -10.541 1.00 97.56 75 ILE A O 1
ATOM 623 N N . ILE A 1 76 ? 4.617 4.686 -8.723 1.00 97.94 76 ILE A N 1
ATOM 624 C CA . ILE A 1 76 ? 5.602 5.713 -8.373 1.00 97.94 76 ILE A CA 1
ATOM 625 C C . ILE A 1 76 ? 6.762 5.094 -7.591 1.00 97.94 76 ILE A C 1
ATOM 627 O O . ILE A 1 76 ? 7.930 5.338 -7.894 1.00 97.94 76 ILE A O 1
ATOM 631 N N . LYS A 1 77 ? 6.447 4.284 -6.575 1.00 97.75 77 LYS A N 1
ATOM 632 C CA . LYS A 1 77 ? 7.431 3.630 -5.703 1.00 97.75 77 LYS A CA 1
ATOM 633 C C . LYS A 1 77 ? 6.871 2.312 -5.183 1.00 97.75 77 LYS A C 1
ATOM 635 O O . LYS A 1 77 ? 5.669 2.176 -4.986 1.00 97.75 77 LYS A O 1
ATOM 640 N N . THR A 1 78 ? 7.754 1.363 -4.906 1.00 98.62 78 THR A N 1
ATOM 641 C CA . THR A 1 78 ? 7.444 0.115 -4.203 1.00 98.62 78 THR A CA 1
ATOM 642 C C . THR A 1 78 ? 8.443 -0.109 -3.082 1.00 98.62 78 THR A C 1
ATOM 644 O O . THR 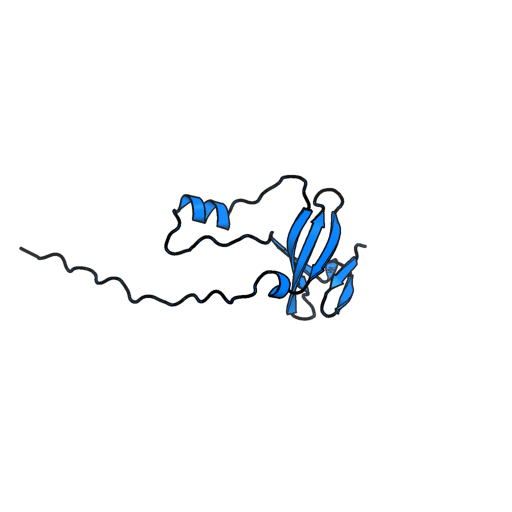A 1 78 ? 9.621 0.212 -3.252 1.00 98.62 78 THR A O 1
ATOM 647 N N . TYR A 1 79 ? 8.006 -0.671 -1.963 1.00 98.50 79 TYR A N 1
ATOM 648 C CA . TYR A 1 79 ? 8.871 -0.881 -0.806 1.00 98.50 79 TYR A CA 1
ATOM 649 C C . TYR A 1 79 ? 8.391 -2.007 0.101 1.00 98.50 79 TYR A C 1
ATOM 651 O O . TYR A 1 79 ? 7.229 -2.422 0.061 1.00 98.50 79 TYR A O 1
ATOM 659 N N . ASP A 1 80 ? 9.317 -2.495 0.925 1.00 98.00 80 ASP A N 1
ATOM 660 C CA . ASP A 1 80 ? 9.015 -3.485 1.949 1.00 98.00 80 ASP A CA 1
ATOM 661 C C . ASP A 1 80 ? 8.061 -2.891 3.005 1.00 98.00 80 ASP A C 1
ATOM 663 O O . ASP A 1 80 ? 8.220 -1.725 3.388 1.00 98.00 80 ASP A O 1
ATOM 667 N N . PRO A 1 81 ? 7.082 -3.658 3.519 1.00 96.44 81 PRO A N 1
ATOM 668 C CA . PRO A 1 81 ? 6.146 -3.152 4.521 1.00 96.44 81 PRO A CA 1
ATOM 669 C C . PRO A 1 81 ? 6.819 -2.642 5.799 1.00 96.44 81 PRO A C 1
ATOM 671 O O . PRO A 1 81 ? 6.273 -1.759 6.461 1.00 96.44 81 PRO A O 1
ATOM 674 N N . SER A 1 82 ? 8.014 -3.140 6.131 1.00 95.44 82 SER A N 1
ATOM 675 C CA . SER A 1 82 ? 8.798 -2.657 7.270 1.00 95.44 82 SER A CA 1
ATOM 676 C C . SER A 1 82 ? 9.246 -1.201 7.131 1.00 95.44 82 SER A C 1
ATOM 678 O O . SER A 1 82 ? 9.659 -0.605 8.126 1.00 95.44 82 SER A O 1
ATOM 680 N N . GLU A 1 83 ? 9.158 -0.576 5.949 1.00 95.94 83 GLU A N 1
ATOM 681 C CA . GLU A 1 83 ? 9.351 0.874 5.807 1.00 95.94 83 GLU A CA 1
ATOM 682 C C . GLU A 1 83 ? 8.247 1.666 6.525 1.00 95.94 83 GLU A C 1
ATOM 684 O O . GLU A 1 83 ? 8.563 2.690 7.133 1.00 95.94 83 GLU A O 1
ATOM 689 N N . LEU A 1 84 ? 7.005 1.162 6.539 1.00 94.25 84 LEU A N 1
ATOM 690 C CA . LEU A 1 84 ? 5.857 1.791 7.211 1.00 94.25 84 LEU A CA 1
ATOM 691 C C . LEU A 1 84 ? 5.584 1.207 8.599 1.00 94.25 84 LEU A C 1
ATOM 693 O O . LEU A 1 84 ? 5.357 1.947 9.553 1.00 94.25 84 LEU A O 1
ATOM 697 N N . PHE A 1 85 ? 5.614 -0.118 8.727 1.00 93.06 85 PHE A N 1
ATOM 698 C CA . PHE A 1 85 ? 5.237 -0.823 9.949 1.00 93.06 85 PHE A CA 1
ATOM 699 C C . PHE A 1 85 ? 6.489 -1.261 10.708 1.00 93.06 85 PHE A C 1
ATOM 701 O O . PHE A 1 85 ? 7.072 -2.308 10.433 1.00 93.06 85 PHE A O 1
ATOM 708 N N . LYS A 1 86 ? 6.922 -0.432 11.662 1.00 91.69 86 LYS A N 1
ATOM 709 C CA . LYS A 1 86 ? 8.105 -0.709 12.500 1.00 91.69 86 LYS A CA 1
ATOM 710 C C . LYS A 1 86 ? 7.812 -1.650 13.659 1.00 91.69 86 LYS A C 1
ATOM 712 O O . LYS A 1 86 ? 8.706 -2.350 14.126 1.00 91.69 86 LYS A O 1
ATOM 717 N N . GLU A 1 87 ? 6.566 -1.666 14.106 1.00 89.12 87 GLU A N 1
ATOM 718 C CA . GLU A 1 87 ? 6.123 -2.436 15.256 1.00 89.12 87 GLU A CA 1
ATOM 719 C C . GLU A 1 87 ? 5.071 -3.453 14.831 1.00 89.12 87 GLU A C 1
ATOM 721 O O . GLU A 1 87 ? 4.211 -3.189 13.988 1.00 89.12 87 GLU A O 1
ATOM 726 N N . LYS A 1 88 ? 5.143 -4.642 15.427 1.00 85.75 88 LYS A N 1
ATOM 727 C CA . LYS A 1 88 ? 4.152 -5.689 15.214 1.00 85.75 88 LYS A CA 1
ATOM 728 C C . LYS A 1 88 ? 2.951 -5.440 16.123 1.00 85.75 88 LYS A C 1
ATOM 730 O O . LYS A 1 88 ? 3.097 -5.412 17.343 1.00 85.75 88 LYS A O 1
ATOM 735 N N . VAL A 1 89 ? 1.756 -5.392 15.540 1.00 83.12 89 VAL A N 1
ATOM 736 C CA . VAL A 1 89 ? 0.504 -5.425 16.308 1.00 83.12 89 VAL A CA 1
ATOM 737 C C . VAL A 1 89 ? 0.320 -6.816 16.920 1.00 83.12 89 VAL A C 1
ATOM 739 O O . VAL A 1 89 ? 0.394 -7.831 16.223 1.00 83.12 89 VAL A O 1
ATOM 742 N N . SER A 1 90 ? 0.096 -6.866 18.233 1.00 82.44 90 SER A N 1
ATOM 743 C CA . SER A 1 90 ? -0.173 -8.102 18.971 1.00 82.44 90 SER A CA 1
ATOM 744 C C . SER A 1 90 ? -1.615 -8.104 19.464 1.00 82.44 90 SER A C 1
ATOM 746 O O . SER A 1 90 ? -2.021 -7.217 20.208 1.00 82.44 90 SER A O 1
ATOM 748 N N . PHE A 1 91 ? -2.380 -9.111 19.050 1.00 81.19 91 PHE A N 1
ATOM 749 C CA . PHE A 1 91 ? -3.758 -9.323 19.483 1.00 81.19 91 PHE A CA 1
ATOM 750 C C . PHE A 1 91 ? -3.754 -10.324 20.638 1.00 81.19 91 PHE A C 1
ATOM 752 O O . PHE A 1 91 ? -3.828 -11.531 20.421 1.00 81.19 91 PHE A O 1
ATOM 759 N N . ASN A 1 92 ? -3.590 -9.840 21.868 1.00 80.38 92 ASN A N 1
ATOM 760 C CA . ASN A 1 92 ? -3.747 -10.701 23.038 1.00 80.38 92 ASN A CA 1
ATOM 761 C C . ASN A 1 92 ? -5.242 -10.951 23.279 1.00 80.38 92 ASN A C 1
ATOM 763 O O . ASN A 1 92 ? -6.057 -10.039 23.124 1.00 80.38 92 ASN A O 1
ATOM 767 N N . ALA A 1 93 ? -5.601 -12.178 23.648 1.00 70.38 93 ALA A N 1
ATOM 768 C CA . ALA A 1 93 ? -6.925 -12.460 24.183 1.00 70.38 93 ALA A CA 1
ATOM 769 C C . ALA A 1 93 ? -6.970 -11.958 25.631 1.00 70.38 93 ALA A C 1
ATOM 771 O O . ALA A 1 93 ? -6.126 -12.358 26.431 1.00 70.38 93 ALA A O 1
ATOM 772 N N . ASP A 1 94 ? -7.933 -11.103 25.962 1.00 64.12 94 ASP A N 1
ATOM 773 C CA . ASP A 1 94 ? -8.279 -10.867 27.364 1.00 64.12 94 ASP A CA 1
ATOM 774 C C . ASP A 1 94 ? -9.262 -11.969 27.795 1.00 64.12 94 ASP A C 1
ATOM 776 O O . ASP A 1 94 ? -10.120 -12.387 27.008 1.00 64.12 94 ASP A O 1
ATOM 780 N N . GLU A 1 95 ? -9.115 -12.474 29.024 1.00 58.59 95 GLU A N 1
ATOM 781 C CA . GLU A 1 95 ? -10.076 -13.403 29.630 1.00 58.59 95 GLU A CA 1
ATOM 782 C C . GLU A 1 95 ? -11.479 -12.773 29.663 1.00 58.59 95 GLU A C 1
ATOM 784 O O . GLU A 1 95 ? -11.605 -11.558 29.846 1.00 58.59 95 GLU A O 1
ATOM 789 N N . PRO A 1 96 ? -12.547 -13.571 29.472 1.00 54.09 96 PRO A N 1
ATOM 790 C CA . PRO A 1 96 ? -13.904 -13.048 29.438 1.00 54.09 96 PRO A CA 1
ATOM 791 C C . PRO A 1 96 ? -14.206 -12.283 30.728 1.00 54.09 96 PRO A C 1
ATOM 793 O O . PRO A 1 96 ? -13.997 -12.795 31.827 1.00 54.09 96 PRO A O 1
ATOM 796 N N . ALA A 1 97 ? -14.709 -11.056 30.574 1.00 52.19 97 ALA A N 1
ATOM 797 C CA . ALA A 1 97 ? -15.185 -10.243 31.680 1.00 52.19 97 ALA A CA 1
ATOM 798 C C . ALA A 1 97 ? -16.214 -11.047 32.485 1.00 52.19 97 ALA A C 1
ATOM 800 O O . ALA A 1 97 ? -17.240 -11.464 31.948 1.00 52.19 97 ALA A O 1
ATOM 801 N N . ASP A 1 98 ? -15.889 -11.272 33.756 1.00 46.78 98 ASP A N 1
ATOM 802 C CA . ASP A 1 98 ? -16.676 -11.995 34.747 1.00 46.78 98 ASP A CA 1
ATOM 803 C C . ASP A 1 98 ? -18.164 -11.620 34.639 1.00 46.78 98 ASP A C 1
ATOM 805 O O . ASP A 1 98 ? -18.582 -10.504 34.974 1.00 46.78 98 ASP A O 1
ATOM 809 N N . THR A 1 99 ? -18.968 -12.537 34.093 1.00 49.47 99 THR A N 1
ATOM 810 C CA . THR A 1 99 ? -20.428 -12.441 34.102 1.00 49.47 99 THR A CA 1
ATOM 811 C C . THR A 1 99 ? -20.851 -12.404 35.561 1.00 49.47 99 THR A C 1
ATOM 813 O O . THR A 1 99 ? -20.974 -13.450 36.196 1.00 49.47 99 THR A O 1
ATOM 816 N N . LYS A 1 100 ? -21.077 -11.201 36.102 1.00 48.47 100 LYS A N 1
ATOM 817 C CA . LYS A 1 100 ? -21.723 -11.035 37.402 1.00 48.47 100 LYS A CA 1
ATOM 818 C C . LYS A 1 100 ? -23.052 -11.776 37.351 1.00 48.47 100 LYS A C 1
ATOM 820 O O . LYS A 1 100 ? -24.010 -11.342 36.711 1.00 48.47 100 LYS A O 1
ATOM 825 N N . GLN A 1 101 ? -23.047 -12.937 37.989 1.00 47.69 101 GLN A N 1
ATOM 826 C CA . GLN A 1 101 ? -24.190 -13.788 38.224 1.00 47.69 101 GLN A CA 1
ATOM 827 C C . GLN A 1 101 ? -25.191 -12.935 39.001 1.00 47.69 101 GLN A C 1
ATOM 829 O O . GLN A 1 101 ? -24.935 -12.561 40.141 1.00 47.69 101 GLN A O 1
ATOM 834 N N . GLY A 1 102 ? -26.270 -12.523 38.334 1.00 42.09 102 GLY A N 1
ATOM 835 C CA . GLY A 1 102 ? -27.333 -11.764 38.973 1.00 42.09 102 GLY A CA 1
ATOM 836 C C . GLY A 1 102 ? -27.866 -12.552 40.163 1.00 42.09 102 GLY A C 1
ATOM 837 O O . GLY A 1 102 ? -28.255 -13.714 40.008 1.00 42.09 102 GLY A O 1
ATOM 838 N N . ASP A 1 103 ? -27.851 -11.910 41.330 1.00 47.31 103 ASP A N 1
ATOM 839 C CA . ASP A 1 103 ? -28.506 -12.377 42.542 1.00 47.31 103 ASP A CA 1
ATOM 840 C C . ASP A 1 103 ? -29.946 -12.788 42.213 1.00 47.31 103 ASP A C 1
ATOM 842 O O . ASP A 1 103 ? -30.773 -11.978 41.786 1.00 47.31 103 ASP A O 1
ATOM 846 N N . LYS A 1 104 ? -30.239 -14.078 42.393 1.00 46.91 104 LYS A N 1
ATOM 847 C CA . LYS A 1 104 ? -31.612 -14.559 42.514 1.00 46.91 104 LYS A CA 1
ATOM 848 C C . LYS A 1 104 ? -32.078 -14.227 43.924 1.00 46.91 104 LYS A C 1
ATOM 850 O O . LYS A 1 104 ? -31.528 -14.767 44.883 1.00 46.91 104 LYS A O 1
ATOM 855 N N . GLN A 1 105 ? -33.090 -13.375 44.016 1.00 46.94 105 GLN A N 1
ATOM 856 C CA . GLN A 1 105 ? -33.947 -13.267 45.191 1.00 46.94 105 GLN A CA 1
ATOM 857 C C . GLN A 1 105 ? -35.202 -14.116 44.995 1.00 46.94 105 GLN A C 1
ATOM 859 O O . GLN A 1 105 ? -35.674 -14.202 43.836 1.00 46.94 105 GLN A O 1
#

Foldseek 3Di:
DDWDQDPVPGTDDCVQKDWDAFDDDDDDPVPDDPVSNCCRPPNDDPDQDFTWTWMARNVPRDIWIFTAGVPVRDTPDIDHCCVPDVDDDDDDDDDPDPPPPDDDD